Protein AF-A0A964PDJ8-F1 (afdb_monomer_lite)

Structure (mmCIF, N/CA/C/O backbone):
data_AF-A0A964PDJ8-F1
#
_entry.id   AF-A0A964PDJ8-F1
#
loop_
_atom_site.group_PDB
_atom_site.id
_atom_site.type_symbol
_atom_site.label_atom_id
_atom_site.label_alt_id
_atom_site.label_comp_id
_atom_site.label_asym_id
_atom_site.label_entity_id
_atom_site.label_seq_id
_atom_site.pdbx_PDB_ins_code
_atom_site.Cartn_x
_atom_site.Cartn_y
_atom_site.Cartn_z
_atom_site.occupancy
_atom_site.B_iso_or_equiv
_atom_site.auth_seq_id
_atom_site.auth_comp_id
_atom_site.auth_asym_id
_atom_site.auth_atom_id
_atom_site.pdbx_PDB_model_num
ATOM 1 N N . MET A 1 1 ? 60.117 20.069 -0.819 1.00 39.84 1 MET A N 1
ATOM 2 C CA . MET A 1 1 ? 59.161 18.964 -1.056 1.00 39.84 1 MET A CA 1
ATOM 3 C C . MET A 1 1 ? 57.760 19.444 -0.681 1.00 39.84 1 MET A C 1
ATOM 5 O O . MET A 1 1 ? 57.486 19.609 0.499 1.00 39.84 1 MET A O 1
ATOM 9 N N . AR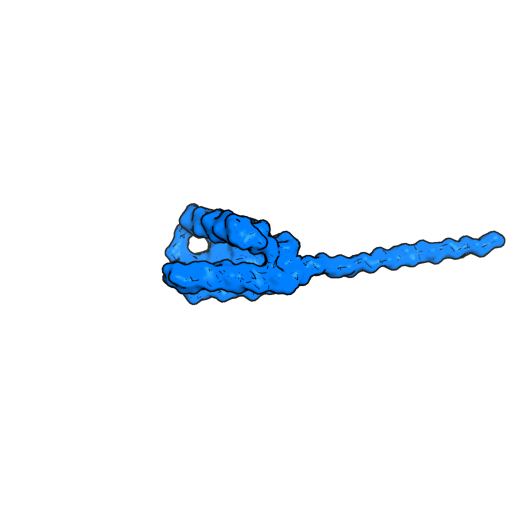G A 1 2 ? 56.916 19.791 -1.665 1.00 41.19 2 ARG A N 1
ATOM 10 C CA . ARG A 1 2 ? 55.548 20.303 -1.448 1.00 41.19 2 ARG A CA 1
ATOM 11 C C . ARG A 1 2 ? 54.582 19.120 -1.323 1.00 41.19 2 ARG A C 1
ATOM 13 O O . ARG A 1 2 ? 54.469 18.335 -2.257 1.00 41.19 2 ARG A O 1
ATOM 20 N N . ARG A 1 3 ? 53.923 18.980 -0.171 1.00 46.97 3 ARG A N 1
ATOM 21 C CA . ARG A 1 3 ? 52.882 17.973 0.073 1.00 46.97 3 ARG A CA 1
ATOM 22 C C . ARG A 1 3 ? 51.558 18.496 -0.485 1.00 46.97 3 ARG A C 1
ATOM 24 O O . ARG A 1 3 ? 51.026 19.470 0.034 1.00 46.97 3 ARG A O 1
ATOM 31 N N . ILE A 1 4 ? 51.071 17.884 -1.559 1.00 53.09 4 ILE A N 1
ATOM 32 C CA . ILE A 1 4 ? 49.753 18.168 -2.137 1.00 53.09 4 ILE A CA 1
ATOM 33 C C . ILE A 1 4 ? 48.762 17.247 -1.422 1.00 53.09 4 ILE A C 1
ATOM 35 O O . ILE A 1 4 ? 48.832 16.030 -1.570 1.00 53.09 4 ILE A O 1
ATOM 39 N N . ILE A 1 5 ? 47.889 17.822 -0.597 1.00 54.75 5 ILE A N 1
ATOM 40 C CA . ILE A 1 5 ? 46.805 17.100 0.075 1.00 54.75 5 ILE A CA 1
ATOM 41 C C . ILE A 1 5 ? 45.641 17.035 -0.919 1.00 54.75 5 ILE A C 1
ATOM 43 O O . ILE A 1 5 ? 44.983 18.044 -1.164 1.00 54.75 5 ILE A O 1
ATOM 47 N N . LEU A 1 6 ? 45.417 15.870 -1.533 1.00 55.06 6 LEU A N 1
ATOM 48 C CA . LEU A 1 6 ? 44.212 15.613 -2.321 1.00 55.06 6 LEU A CA 1
ATOM 49 C C . LEU A 1 6 ? 43.031 15.417 -1.364 1.00 55.06 6 LEU A C 1
ATOM 51 O O . LEU A 1 6 ? 42.938 14.397 -0.686 1.00 55.06 6 LEU A O 1
ATOM 55 N N . ALA A 1 7 ? 42.137 16.401 -1.310 1.00 57.56 7 ALA A N 1
ATOM 56 C CA . ALA A 1 7 ? 40.841 16.261 -0.663 1.00 57.56 7 ALA A CA 1
ATOM 57 C C . ALA A 1 7 ? 39.927 15.414 -1.564 1.00 57.56 7 ALA A C 1
ATOM 59 O O . ALA A 1 7 ? 39.460 15.872 -2.606 1.00 57.56 7 ALA A O 1
ATOM 60 N N . THR A 1 8 ? 39.695 14.161 -1.182 1.00 57.75 8 THR A N 1
ATOM 61 C CA . THR A 1 8 ? 38.694 13.284 -1.795 1.00 57.75 8 THR A CA 1
ATOM 62 C C . THR A 1 8 ? 37.300 13.780 -1.422 1.00 57.75 8 THR A C 1
ATOM 64 O O . THR A 1 8 ? 36.788 13.517 -0.336 1.00 57.75 8 THR A O 1
ATOM 67 N N . LEU A 1 9 ? 36.682 14.532 -2.332 1.00 58.25 9 LEU A N 1
ATOM 68 C CA . LEU A 1 9 ? 35.284 14.935 -2.237 1.00 58.25 9 LEU A CA 1
ATOM 69 C C . LEU A 1 9 ? 34.405 13.686 -2.448 1.00 58.25 9 LEU A C 1
ATOM 71 O O . LEU A 1 9 ? 34.195 13.243 -3.575 1.00 58.25 9 LEU A O 1
ATOM 75 N N . LEU A 1 10 ? 33.926 13.083 -1.358 1.00 60.97 10 LEU A N 1
ATOM 76 C CA . LEU A 1 10 ? 32.911 12.026 -1.388 1.00 60.97 10 LEU A CA 1
ATOM 77 C C . LEU A 1 10 ? 31.578 12.634 -1.846 1.00 60.97 10 LEU A C 1
ATOM 79 O O . LEU A 1 10 ? 30.796 13.140 -1.038 1.00 60.97 10 LEU A O 1
ATOM 83 N N . LEU A 1 11 ? 31.336 12.598 -3.159 1.00 54.59 11 LEU A N 1
ATOM 84 C CA . LEU A 1 11 ? 30.027 12.829 -3.765 1.00 54.59 11 LEU A CA 1
ATOM 85 C C . LEU A 1 11 ? 29.035 11.811 -3.186 1.00 54.59 11 LEU A C 1
ATOM 87 O O . LEU A 1 11 ? 28.985 10.659 -3.612 1.00 54.59 11 LEU A O 1
ATOM 91 N N . HIS A 1 12 ? 28.249 12.242 -2.200 1.00 54.59 12 HIS A N 1
ATOM 92 C CA . HIS A 1 12 ? 27.067 11.520 -1.747 1.00 54.59 12 HIS A CA 1
ATOM 93 C C . HIS A 1 12 ? 25.997 11.677 -2.829 1.00 54.59 12 HIS A C 1
ATOM 95 O O . HIS A 1 12 ? 25.175 12.590 -2.777 1.00 54.59 12 HIS A O 1
ATOM 101 N N . LEU A 1 13 ? 26.053 10.824 -3.854 1.00 59.50 13 LEU A N 1
ATOM 102 C CA . LEU A 1 13 ? 24.952 10.682 -4.801 1.00 59.50 13 LEU A CA 1
ATOM 103 C C . LEU A 1 13 ? 23.717 10.240 -4.001 1.00 59.50 13 LEU A C 1
ATOM 105 O O . LEU A 1 13 ? 23.790 9.210 -3.322 1.00 59.50 13 LEU A O 1
ATOM 109 N N . PRO A 1 14 ? 22.606 10.999 -4.027 1.00 56.25 14 PRO A N 1
ATOM 110 C CA . PRO A 1 14 ? 21.373 10.527 -3.424 1.00 56.25 14 PRO A CA 1
ATOM 111 C C . PRO A 1 14 ? 20.987 9.200 -4.092 1.00 56.25 14 PRO A C 1
ATOM 113 O O . PRO A 1 14 ? 21.245 9.025 -5.289 1.00 56.25 14 PRO A O 1
ATOM 116 N N . PRO A 1 15 ? 20.408 8.247 -3.342 1.00 55.78 15 PRO A N 1
ATOM 117 C CA . PRO A 1 15 ? 19.944 7.001 -3.928 1.00 55.78 15 PRO A CA 1
ATOM 118 C C . PRO A 1 15 ? 19.013 7.338 -5.092 1.00 55.78 15 PRO A C 1
ATOM 120 O O . PRO A 1 15 ? 18.095 8.146 -4.944 1.00 55.78 15 PRO A O 1
ATOM 123 N N . VAL A 1 16 ? 19.283 6.745 -6.255 1.00 54.41 16 VAL A N 1
ATOM 124 C CA . VAL A 1 16 ? 18.420 6.862 -7.428 1.00 54.41 16 VAL A CA 1
ATOM 125 C C . VAL A 1 16 ? 17.100 6.186 -7.071 1.00 54.41 16 VAL A C 1
ATOM 127 O O . VAL A 1 16 ? 16.954 4.970 -7.167 1.00 54.41 16 VAL A O 1
ATOM 130 N N . VAL A 1 17 ? 16.154 6.979 -6.583 1.00 56.41 17 VAL A N 1
ATOM 131 C CA . VAL A 1 17 ? 14.749 6.600 -6.507 1.00 56.41 17 VAL A CA 1
ATOM 132 C C . VAL A 1 17 ? 14.255 6.572 -7.948 1.00 56.41 17 VAL A C 1
ATOM 134 O O . VAL A 1 17 ? 14.237 7.604 -8.619 1.00 56.41 17 VAL A O 1
ATOM 137 N N . SER A 1 18 ? 13.952 5.376 -8.456 1.00 62.22 18 SER A N 1
ATOM 138 C CA . SER A 1 18 ? 13.495 5.223 -9.837 1.00 62.22 18 SER A CA 1
ATOM 139 C C . SER A 1 18 ? 12.098 5.827 -9.993 1.00 62.22 18 SER A C 1
ATOM 141 O O . SER A 1 18 ? 11.221 5.576 -9.165 1.00 62.22 18 SER A O 1
ATOM 143 N N . ALA A 1 19 ? 11.868 6.570 -11.080 1.00 63.59 19 ALA A N 1
ATOM 144 C CA . ALA A 1 19 ? 10.530 7.007 -11.489 1.00 63.59 19 ALA A CA 1
ATOM 145 C C . ALA A 1 19 ? 9.558 5.819 -11.650 1.00 63.59 19 ALA A C 1
ATOM 147 O O . ALA A 1 19 ? 8.353 5.967 -11.437 1.00 63.59 19 ALA A O 1
ATOM 148 N N . ASP A 1 20 ? 10.094 4.629 -11.936 1.00 81.06 20 ASP A N 1
ATOM 149 C CA . ASP A 1 20 ? 9.333 3.383 -12.02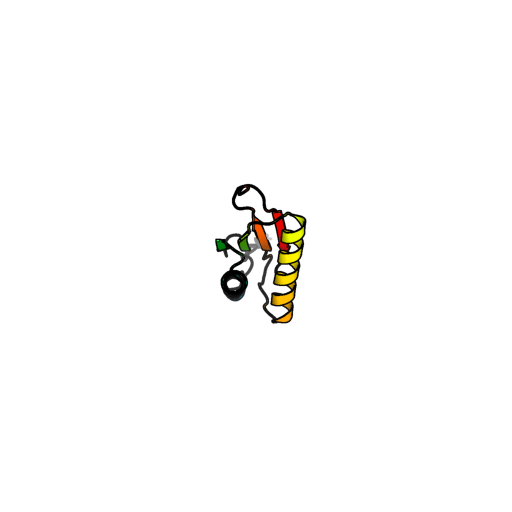9 1.00 81.06 20 ASP A CA 1
ATOM 150 C C . ASP A 1 20 ? 8.712 2.981 -10.683 1.00 81.06 20 ASP A C 1
ATOM 152 O O . ASP A 1 20 ? 7.635 2.389 -10.652 1.00 81.06 20 ASP A O 1
ATOM 156 N N . GLY A 1 21 ? 9.350 3.342 -9.564 1.00 90.00 21 GLY A N 1
ATOM 157 C CA . GLY A 1 21 ? 8.873 3.022 -8.220 1.00 90.00 21 GLY A CA 1
ATOM 158 C C . GLY A 1 21 ? 7.554 3.695 -7.886 1.00 90.00 21 GLY A C 1
ATOM 159 O O . GLY A 1 21 ? 6.611 3.030 -7.466 1.00 90.00 21 GLY A O 1
ATOM 160 N N . LEU A 1 22 ? 7.456 5.000 -8.153 1.00 92.81 22 LEU A N 1
ATOM 161 C CA . LEU A 1 22 ? 6.218 5.746 -7.938 1.00 92.81 22 LEU A CA 1
ATOM 162 C C . LEU A 1 22 ? 5.105 5.281 -8.887 1.00 92.81 22 LEU A C 1
ATOM 164 O O . LEU A 1 22 ? 3.958 5.143 -8.468 1.00 92.81 22 LEU A O 1
ATOM 168 N N . ALA A 1 23 ? 5.429 4.995 -10.151 1.00 93.44 23 ALA A N 1
ATOM 169 C CA . ALA A 1 23 ? 4.451 4.460 -11.097 1.00 93.44 23 ALA A CA 1
ATOM 170 C C . ALA A 1 23 ? 3.899 3.098 -10.633 1.00 93.44 23 ALA A C 1
ATOM 172 O O . ALA A 1 23 ? 2.687 2.883 -10.637 1.00 93.44 23 ALA A O 1
ATOM 173 N N . ASN A 1 24 ? 4.769 2.201 -10.163 1.00 94.69 24 ASN A N 1
ATOM 174 C CA . ASN A 1 24 ? 4.366 0.906 -9.614 1.00 94.69 24 ASN A CA 1
ATOM 175 C C . ASN A 1 24 ? 3.610 1.044 -8.283 1.00 94.69 24 ASN A C 1
ATOM 177 O O . ASN A 1 24 ? 2.689 0.275 -8.025 1.00 94.69 24 ASN A O 1
ATOM 181 N N . ALA A 1 25 ? 3.925 2.052 -7.470 1.00 95.62 25 ALA A N 1
ATOM 182 C CA . ALA A 1 25 ? 3.174 2.384 -6.262 1.00 95.62 25 ALA A CA 1
ATOM 183 C C . ALA A 1 25 ? 1.725 2.791 -6.566 1.00 95.62 25 ALA A C 1
ATOM 185 O O . ALA A 1 25 ? 0.810 2.343 -5.879 1.00 95.62 25 ALA A O 1
ATOM 186 N N . TYR A 1 26 ? 1.482 3.539 -7.644 1.00 95.69 26 TYR A N 1
ATOM 187 C CA . TYR A 1 26 ? 0.113 3.819 -8.087 1.00 95.69 26 TYR A CA 1
ATOM 188 C C . TYR A 1 26 ? -0.624 2.577 -8.603 1.00 95.69 26 TYR A C 1
ATOM 190 O O . TYR A 1 26 ? -1.835 2.482 -8.422 1.00 95.69 26 TYR A O 1
ATOM 198 N N . LEU A 1 27 ? 0.078 1.588 -9.171 1.00 95.44 27 LEU A N 1
ATOM 199 C CA . LEU A 1 27 ? -0.545 0.302 -9.517 1.00 95.44 27 LEU A CA 1
ATOM 200 C C . LEU A 1 27 ? -1.023 -0.461 -8.277 1.00 95.44 27 LEU A C 1
ATOM 202 O O . LEU A 1 27 ? -2.026 -1.165 -8.348 1.00 95.44 27 LEU A O 1
ATOM 206 N N . VAL A 1 28 ? -0.339 -0.314 -7.138 1.00 96.25 28 VAL A N 1
ATOM 207 C CA . VAL A 1 28 ? -0.827 -0.869 -5.868 1.00 96.25 28 VAL A CA 1
ATOM 208 C C . VAL A 1 28 ? -2.157 -0.219 -5.489 1.00 96.25 28 VAL A C 1
ATOM 210 O O . VAL A 1 28 ? -3.103 -0.941 -5.188 1.00 96.25 28 VAL A O 1
ATOM 213 N N . CYS A 1 29 ? -2.270 1.110 -5.574 1.00 96.69 29 CYS A N 1
ATOM 214 C CA . CYS A 1 29 ? -3.545 1.789 -5.322 1.00 96.69 29 CYS A CA 1
ATOM 215 C C . CYS A 1 29 ? -4.656 1.340 -6.275 1.00 96.69 29 CYS A C 1
ATOM 217 O O . CYS A 1 29 ? -5.755 1.044 -5.819 1.00 96.69 29 CYS A O 1
ATOM 219 N N . ASP A 1 30 ? -4.360 1.178 -7.564 1.00 95.19 30 ASP A N 1
ATOM 220 C CA . ASP A 1 30 ? -5.321 0.679 -8.556 1.00 95.19 30 ASP A CA 1
ATOM 221 C C . ASP A 1 30 ? -5.843 -0.738 -8.221 1.00 95.19 30 ASP A C 1
ATOM 223 O O . ASP A 1 30 ? -7.017 -1.036 -8.437 1.00 95.19 30 ASP A O 1
ATOM 227 N N . ILE A 1 31 ? -5.018 -1.611 -7.626 1.00 93.75 31 ILE A N 1
ATOM 228 C CA . ILE A 1 31 ? -5.466 -2.926 -7.124 1.00 93.75 31 ILE A CA 1
ATOM 229 C C . ILE A 1 31 ? -6.504 -2.762 -6.002 1.00 93.75 31 ILE A C 1
ATOM 231 O O . ILE A 1 31 ? -7.534 -3.445 -6.003 1.00 93.75 31 ILE A O 1
ATOM 235 N N . PHE A 1 32 ? -6.251 -1.867 -5.049 1.00 95.06 32 PHE A N 1
ATOM 236 C CA . PHE A 1 32 ? -7.160 -1.607 -3.930 1.00 95.06 32 PHE A CA 1
ATOM 237 C C . PHE A 1 32 ? -8.460 -0.916 -4.374 1.00 95.06 32 PHE A C 1
ATOM 239 O O . PHE A 1 32 ? -9.547 -1.310 -3.948 1.00 95.06 32 PHE A O 1
ATOM 246 N N . GLU A 1 33 ? -8.378 0.032 -5.306 1.00 92.12 33 GLU A N 1
ATOM 247 C CA . GLU A 1 33 ? -9.547 0.693 -5.894 1.00 92.12 33 GLU A CA 1
ATOM 248 C C . GLU A 1 33 ? -10.437 -0.301 -6.649 1.00 92.12 33 GLU A C 1
ATOM 250 O O . GLU A 1 33 ? -11.649 -0.343 -6.435 1.00 92.12 33 GLU A O 1
ATOM 255 N N . LYS A 1 34 ? -9.846 -1.168 -7.483 1.00 92.25 34 LYS A N 1
ATOM 256 C CA . LYS A 1 34 ? -10.590 -2.176 -8.261 1.00 92.25 34 LYS A CA 1
ATOM 257 C C . LYS A 1 34 ? -11.269 -3.237 -7.408 1.00 92.25 34 LYS A C 1
ATOM 259 O O . LYS A 1 34 ? -12.249 -3.834 -7.849 1.00 92.25 34 LYS A O 1
ATOM 264 N N . THR A 1 35 ? -10.736 -3.510 -6.223 1.00 89.50 35 THR A N 1
ATOM 265 C CA . THR A 1 35 ? -11.323 -4.472 -5.284 1.00 89.50 35 THR A CA 1
ATOM 266 C C . THR A 1 35 ? -12.393 -3.836 -4.398 1.00 89.50 35 THR A C 1
ATOM 268 O O . THR A 1 35 ? -13.228 -4.558 -3.860 1.00 89.50 35 THR A O 1
ATOM 271 N N . GLY A 1 36 ? -12.407 -2.504 -4.263 1.00 89.44 36 GLY A N 1
ATOM 272 C CA . GLY A 1 36 ? -13.389 -1.770 -3.459 1.00 89.44 36 GLY A CA 1
ATOM 273 C C . GLY A 1 36 ? -13.249 -1.983 -1.949 1.00 89.44 36 GLY A C 1
ATOM 274 O O . GLY A 1 36 ? -14.156 -1.637 -1.198 1.00 89.44 36 GLY A O 1
ATOM 275 N N . ILE A 1 37 ? -12.137 -2.575 -1.502 1.00 86.75 37 ILE A N 1
ATOM 276 C CA . ILE A 1 37 ? -11.899 -2.908 -0.089 1.00 86.75 37 ILE A CA 1
ATOM 277 C C . ILE A 1 37 ? -11.267 -1.749 0.694 1.00 86.75 37 ILE A C 1
ATOM 279 O O . ILE A 1 37 ? -11.376 -1.713 1.918 1.00 86.75 37 ILE A O 1
ATOM 283 N N . SER A 1 38 ? -10.602 -0.811 0.011 1.00 86.69 38 SER A N 1
ATOM 284 C CA . SER A 1 38 ? -9.970 0.357 0.633 1.00 86.69 38 SER A CA 1
ATOM 285 C C . SER A 1 38 ? -10.856 1.590 0.574 1.00 86.69 38 SER A C 1
ATOM 287 O O . SER A 1 38 ? -11.499 1.841 -0.445 1.00 86.69 38 SER A O 1
ATOM 289 N N . THR A 1 39 ? -10.794 2.422 1.611 1.00 86.50 39 THR A N 1
ATOM 290 C CA . THR A 1 39 ? -11.427 3.751 1.598 1.00 86.50 39 THR A CA 1
ATOM 291 C C . THR A 1 39 ? -10.489 4.851 1.105 1.00 86.50 39 THR A C 1
ATOM 293 O O . THR A 1 39 ? -10.958 5.876 0.624 1.00 86.50 39 THR A O 1
ATOM 296 N N . GLU A 1 40 ? -9.175 4.648 1.218 1.00 93.94 40 GLU A N 1
ATOM 297 C CA . GLU A 1 40 ? -8.145 5.587 0.768 1.00 93.94 40 GLU A CA 1
ATOM 298 C C . GLU A 1 40 ? -6.853 4.826 0.436 1.00 93.94 40 GLU A C 1
ATOM 300 O O . GLU A 1 40 ? -6.511 3.856 1.120 1.00 93.94 40 GLU A O 1
ATOM 305 N N . CYS A 1 41 ? -6.144 5.275 -0.604 1.00 96.50 41 CYS A N 1
ATOM 306 C CA . CYS A 1 41 ? -4.792 4.835 -0.931 1.00 96.50 41 CYS A CA 1
ATOM 307 C C . CYS A 1 41 ? -3.922 6.025 -1.348 1.00 96.50 41 CYS A C 1
ATOM 309 O O . CYS A 1 41 ? -4.313 6.814 -2.209 1.00 96.50 41 CYS A O 1
ATOM 311 N N . GLN A 1 42 ? -2.725 6.136 -0.772 1.00 95.88 42 GLN A N 1
ATOM 312 C CA . GLN A 1 42 ? -1.770 7.196 -1.073 1.00 95.88 42 GLN A CA 1
ATOM 313 C C . GLN A 1 42 ? -0.373 6.627 -1.328 1.00 95.88 42 GLN A C 1
ATOM 315 O O . GLN A 1 42 ? 0.220 5.982 -0.469 1.00 95.88 42 GLN A O 1
ATOM 320 N N . ALA A 1 43 ? 0.195 6.930 -2.496 1.00 95.69 43 ALA A N 1
ATOM 321 C CA . ALA A 1 43 ? 1.595 6.653 -2.804 1.00 95.69 43 ALA A CA 1
ATOM 322 C C . ALA A 1 43 ? 2.471 7.883 -2.512 1.00 95.69 43 ALA A C 1
ATOM 324 O O . ALA A 1 43 ? 2.166 8.995 -2.946 1.00 95.69 43 ALA A O 1
ATOM 325 N N . SER A 1 44 ? 3.591 7.682 -1.816 1.00 93.81 44 SER A N 1
ATOM 326 C CA . SER A 1 44 ? 4.547 8.732 -1.463 1.00 93.81 44 SER A CA 1
ATOM 327 C C . SER A 1 44 ? 5.954 8.366 -1.913 1.00 93.81 44 SER A C 1
ATOM 329 O O . SER A 1 44 ? 6.630 7.534 -1.312 1.00 93.81 44 SER A O 1
ATOM 331 N N . ASN A 1 45 ? 6.445 9.060 -2.941 1.00 91.56 45 ASN A N 1
ATOM 332 C CA . ASN A 1 45 ? 7.824 8.889 -3.403 1.00 91.56 45 ASN A CA 1
ATOM 333 C C . ASN A 1 45 ? 8.858 9.357 -2.363 1.00 91.56 45 ASN A C 1
ATOM 335 O O . ASN A 1 45 ? 9.948 8.803 -2.272 1.00 91.56 45 ASN A O 1
ATOM 339 N N . VAL A 1 46 ? 8.507 10.369 -1.559 1.00 91.62 46 VAL A N 1
ATOM 340 C CA . VAL A 1 46 ? 9.398 10.965 -0.545 1.00 91.62 46 VAL A CA 1
ATOM 341 C C . VAL A 1 46 ? 9.732 9.961 0.554 1.00 91.62 46 VAL A C 1
ATOM 343 O O . VAL A 1 46 ? 10.872 9.893 1.005 1.00 91.62 46 VAL A O 1
ATOM 346 N N . THR A 1 47 ? 8.741 9.178 0.976 1.00 93.25 47 THR A N 1
ATOM 347 C CA . THR A 1 47 ? 8.905 8.172 2.036 1.00 93.25 47 THR A CA 1
ATOM 348 C C . THR A 1 47 ? 9.061 6.753 1.492 1.00 93.25 47 THR A C 1
ATOM 350 O O . THR A 1 47 ? 9.390 5.852 2.257 1.00 93.25 47 THR A O 1
ATOM 353 N N . SER A 1 48 ? 8.903 6.562 0.174 1.00 95.38 48 SER A N 1
ATOM 354 C CA . SER A 1 48 ? 8.848 5.247 -0.477 1.00 95.38 48 SER A CA 1
ATOM 355 C C . SER A 1 48 ? 7.768 4.356 0.148 1.00 95.38 48 SER A C 1
ATOM 357 O O . SER A 1 48 ? 8.017 3.205 0.498 1.00 95.38 48 SER A O 1
ATOM 359 N N . THR A 1 49 ? 6.559 4.893 0.326 1.00 96.44 49 THR A N 1
ATOM 360 C CA . THR A 1 49 ? 5.437 4.149 0.915 1.00 96.44 49 THR A CA 1
ATOM 361 C C . THR A 1 49 ? 4.198 4.173 0.037 1.00 96.44 49 THR A C 1
ATOM 363 O O . THR A 1 49 ? 3.961 5.111 -0.725 1.00 96.44 49 THR A O 1
ATOM 366 N N . VAL A 1 50 ? 3.393 3.127 0.178 1.00 97.56 50 VAL A N 1
ATOM 367 C CA . VAL A 1 50 ? 1.983 3.102 -0.193 1.00 97.56 50 VAL A CA 1
ATOM 368 C C . VAL A 1 50 ? 1.194 2.920 1.093 1.00 97.56 50 VAL A C 1
ATOM 370 O O . VAL A 1 50 ? 1.351 1.901 1.761 1.00 97.56 50 VAL A O 1
ATOM 373 N N . ASP A 1 51 ? 0.374 3.901 1.438 1.00 97.38 51 ASP A N 1
ATOM 374 C CA . ASP A 1 51 ? -0.462 3.885 2.631 1.00 97.38 51 ASP A CA 1
ATOM 375 C C . ASP A 1 51 ? -1.905 3.609 2.228 1.00 97.38 51 ASP A C 1
ATOM 377 O O . ASP A 1 51 ? -2.434 4.271 1.337 1.00 97.38 51 ASP A O 1
ATOM 381 N N . VAL A 1 52 ? -2.535 2.623 2.866 1.00 97.00 52 VAL A N 1
ATOM 382 C CA . VAL A 1 52 ? -3.905 2.196 2.559 1.00 97.00 52 VAL A CA 1
ATOM 383 C C . VAL A 1 52 ? -4.734 2.163 3.829 1.00 97.00 52 VAL A C 1
ATOM 385 O O . VAL A 1 52 ? -4.300 1.605 4.838 1.00 97.00 52 VAL A O 1
ATOM 388 N N . ILE A 1 53 ? -5.946 2.709 3.767 1.00 95.88 53 ILE A N 1
ATOM 389 C CA . ILE A 1 53 ? -6.928 2.606 4.847 1.00 95.88 53 ILE A CA 1
ATOM 390 C C . ILE A 1 53 ? -7.884 1.444 4.551 1.00 95.88 53 ILE A C 1
ATOM 392 O O . ILE A 1 53 ? -8.577 1.447 3.529 1.00 95.88 53 ILE A O 1
ATOM 396 N N . LEU A 1 54 ? -7.922 0.456 5.451 1.00 93.75 54 LEU A N 1
ATOM 397 C CA . LEU A 1 54 ? -8.719 -0.768 5.320 1.00 93.75 54 LEU A CA 1
ATOM 398 C C . LEU A 1 54 ? -9.451 -1.080 6.637 1.00 93.75 54 LEU A C 1
ATOM 400 O O . LEU A 1 54 ? -8.835 -1.135 7.702 1.00 93.75 54 LEU A O 1
ATOM 404 N N . ALA A 1 55 ? -10.764 -1.322 6.584 1.00 92.81 55 ALA A N 1
ATOM 405 C CA . ALA A 1 55 ? -11.544 -1.742 7.751 1.00 92.81 55 ALA A CA 1
ATOM 406 C C . ALA A 1 55 ? -11.339 -3.244 8.018 1.00 92.81 55 ALA A C 1
ATOM 408 O O . ALA A 1 55 ? -12.112 -4.078 7.555 1.00 92.81 55 ALA A O 1
ATOM 409 N N . THR A 1 56 ? -10.261 -3.587 8.724 1.00 91.81 56 THR A N 1
ATOM 410 C CA . THR A 1 56 ? -9.795 -4.973 8.889 1.00 91.81 56 THR A CA 1
ATOM 411 C C . THR A 1 56 ? -9.111 -5.209 10.245 1.00 91.81 56 THR A C 1
ATOM 413 O O . THR A 1 56 ? -9.006 -4.303 11.074 1.00 91.81 56 THR A O 1
ATOM 416 N N . THR A 1 57 ? -8.638 -6.435 10.484 1.00 93.81 57 THR A N 1
ATOM 417 C CA . THR A 1 57 ? -7.818 -6.812 11.647 1.00 93.81 57 THR A CA 1
ATOM 418 C C . THR A 1 57 ? -6.323 -6.808 11.311 1.00 93.81 57 THR A C 1
ATOM 420 O O . THR A 1 57 ? -5.944 -6.795 10.146 1.00 93.81 57 THR A O 1
ATOM 423 N N . GLY A 1 58 ? -5.447 -6.856 12.321 1.00 94.38 58 GLY A N 1
ATOM 424 C CA . GLY A 1 58 ? -3.995 -6.932 12.094 1.00 94.38 58 GLY A CA 1
ATOM 425 C C . GLY A 1 58 ? -3.555 -8.180 11.317 1.00 94.38 58 GLY A C 1
ATOM 426 O O . GLY A 1 58 ? -2.714 -8.087 10.427 1.00 94.38 58 GLY A O 1
ATOM 427 N N . GLU A 1 59 ? -4.158 -9.336 11.604 1.00 96.56 59 GLU A N 1
ATOM 428 C CA . GLU A 1 59 ? -3.855 -10.597 10.913 1.00 96.56 59 GLU A CA 1
ATOM 429 C C . GLU A 1 59 ? -4.281 -10.552 9.439 1.00 96.56 59 GLU A C 1
ATOM 431 O O . GLU A 1 59 ? -3.507 -10.896 8.545 1.00 96.56 59 GLU A O 1
ATOM 436 N N . GLU A 1 60 ? -5.489 -10.059 9.172 1.00 95.69 60 GLU A N 1
ATOM 437 C CA . GLU A 1 60 ? -5.997 -9.921 7.808 1.00 95.69 60 GLU A CA 1
ATOM 438 C C . GLU A 1 60 ? -5.236 -8.836 7.027 1.00 95.69 60 GLU A C 1
ATOM 440 O O . GLU A 1 60 ? -4.860 -9.068 5.878 1.00 95.69 60 GLU A O 1
ATOM 445 N N . ALA A 1 61 ? -4.889 -7.707 7.659 1.00 96.50 61 ALA A N 1
ATOM 446 C CA . ALA A 1 61 ? -4.014 -6.694 7.069 1.00 96.50 61 ALA A CA 1
ATOM 447 C C . ALA A 1 61 ? -2.657 -7.289 6.666 1.00 96.50 61 ALA A C 1
ATOM 449 O O . ALA A 1 61 ? -2.176 -7.040 5.560 1.00 96.50 61 ALA A O 1
ATOM 450 N N . GLN A 1 62 ? -2.050 -8.112 7.526 1.00 97.81 62 GLN A N 1
ATOM 451 C CA . GLN A 1 62 ? -0.786 -8.779 7.218 1.00 97.81 62 GLN A CA 1
ATOM 452 C C . GLN A 1 62 ? -0.918 -9.673 5.980 1.00 97.81 62 GLN A C 1
ATOM 454 O O . GLN A 1 62 ? -0.063 -9.624 5.093 1.00 97.81 62 GLN A O 1
ATOM 459 N N . GLN A 1 63 ? -2.005 -10.441 5.887 1.00 97.38 63 GLN A N 1
ATOM 460 C CA . GLN A 1 63 ? -2.257 -11.313 4.746 1.00 97.38 63 GLN A CA 1
ATOM 461 C C . GLN A 1 63 ? -2.485 -10.523 3.453 1.00 97.38 63 GLN A C 1
ATOM 463 O O . GLN A 1 63 ? -1.884 -10.841 2.426 1.00 97.38 63 GLN A O 1
ATOM 468 N N . VAL A 1 64 ? -3.298 -9.465 3.499 1.00 96.12 64 VAL A N 1
ATOM 4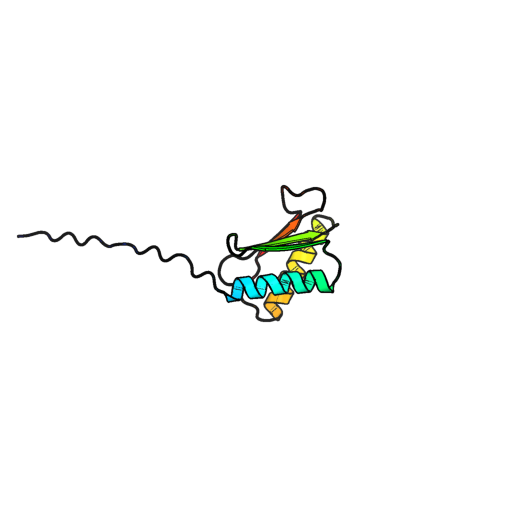69 C CA . VAL A 1 64 ? -3.527 -8.569 2.355 1.00 96.12 64 VAL A CA 1
ATOM 470 C C . VAL A 1 64 ? -2.211 -7.954 1.885 1.00 96.12 64 VAL A C 1
ATOM 472 O O . VAL A 1 64 ? -1.930 -7.959 0.687 1.00 96.12 64 VAL A O 1
ATOM 475 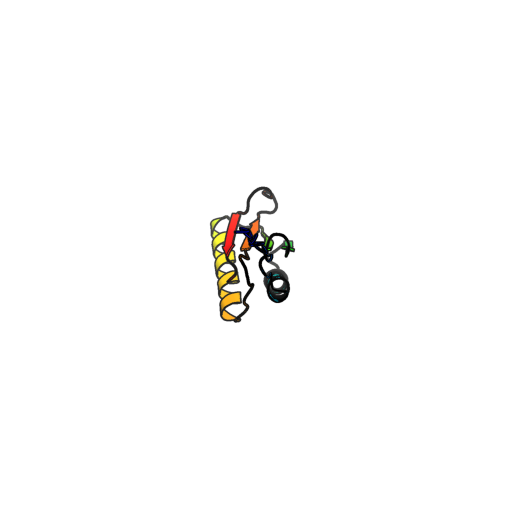N N . CYS A 1 65 ? -1.370 -7.492 2.815 1.00 97.00 65 CYS A N 1
ATOM 476 C CA . CYS A 1 65 ? -0.072 -6.911 2.488 1.00 97.00 65 CYS A CA 1
ATOM 477 C C . CYS A 1 65 ? 0.793 -7.893 1.686 1.00 97.00 65 CYS A C 1
ATOM 479 O O . CYS A 1 65 ? 1.291 -7.558 0.610 1.00 97.00 65 CYS A O 1
ATOM 481 N N . LEU A 1 66 ? 0.928 -9.126 2.183 1.00 96.56 66 LEU A N 1
ATOM 482 C CA . LEU A 1 66 ? 1.728 -10.167 1.538 1.00 96.56 66 LEU A CA 1
ATOM 483 C C . LEU A 1 66 ? 1.173 -10.547 0.162 1.00 96.56 66 LEU A C 1
ATOM 485 O O . LEU A 1 66 ? 1.934 -10.611 -0.799 1.00 96.56 66 LEU A O 1
ATOM 489 N N . VAL A 1 67 ? -0.145 -10.727 0.043 1.00 95.44 67 VAL A N 1
ATOM 490 C CA . VAL A 1 67 ? -0.799 -11.069 -1.230 1.00 95.44 67 VAL A CA 1
ATOM 491 C C . VAL A 1 67 ? -0.561 -9.991 -2.288 1.00 95.44 67 VAL A C 1
ATOM 493 O O . VAL A 1 67 ? -0.258 -10.312 -3.438 1.00 95.44 67 VAL A O 1
ATOM 496 N N . VAL A 1 68 ? -0.666 -8.714 -1.917 1.00 95.31 68 VAL A N 1
ATOM 497 C CA . VAL A 1 68 ? -0.435 -7.598 -2.842 1.00 95.31 68 VAL A CA 1
ATOM 498 C C . VAL A 1 68 ? 1.041 -7.496 -3.229 1.00 95.31 68 VAL A C 1
ATOM 500 O O . VAL A 1 68 ? 1.347 -7.353 -4.414 1.00 95.31 68 VAL A O 1
ATOM 503 N N . ALA A 1 6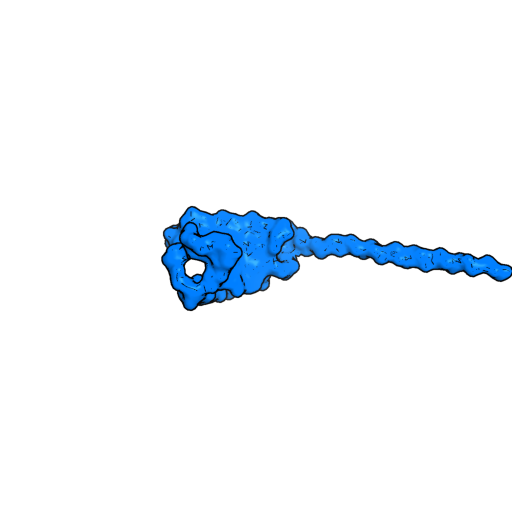9 ? 1.959 -7.629 -2.268 1.00 95.00 69 ALA A N 1
ATOM 504 C CA . ALA A 1 69 ? 3.395 -7.624 -2.541 1.00 95.00 69 ALA A CA 1
ATOM 505 C C . ALA A 1 69 ? 3.797 -8.765 -3.494 1.00 95.00 69 ALA A C 1
ATOM 507 O O . ALA A 1 69 ? 4.471 -8.526 -4.498 1.00 95.00 69 ALA A O 1
ATOM 508 N N . ASP A 1 70 ? 3.315 -9.984 -3.240 1.00 94.69 70 ASP A N 1
ATOM 509 C CA . ASP A 1 70 ? 3.572 -11.144 -4.095 1.00 94.69 70 ASP A CA 1
ATOM 510 C C . ASP A 1 70 ? 2.954 -10.971 -5.484 1.00 94.69 70 ASP A C 1
ATOM 512 O O . ASP A 1 70 ? 3.568 -11.339 -6.488 1.00 94.69 70 ASP A O 1
ATOM 516 N N . ARG A 1 71 ? 1.760 -10.374 -5.577 1.00 93.00 71 ARG A N 1
ATOM 517 C CA . ARG A 1 71 ? 1.125 -10.088 -6.866 1.00 93.00 71 ARG A CA 1
ATOM 518 C C . ARG A 1 71 ? 1.960 -9.121 -7.703 1.00 93.00 71 ARG A C 1
ATOM 520 O O . ARG A 1 71 ? 2.128 -9.355 -8.900 1.00 93.00 71 ARG A O 1
ATOM 527 N N . MET A 1 72 ? 2.496 -8.066 -7.097 1.00 93.19 72 MET A N 1
ATOM 528 C CA . MET A 1 72 ? 3.347 -7.106 -7.804 1.00 93.19 72 MET A CA 1
ATOM 529 C C . MET A 1 72 ? 4.661 -7.738 -8.273 1.00 93.19 72 MET A C 1
ATOM 531 O O . MET A 1 72 ? 5.058 -7.537 -9.425 1.00 93.19 72 MET A O 1
ATOM 535 N N . ALA A 1 73 ? 5.271 -8.579 -7.434 1.00 92.00 73 ALA A N 1
ATOM 536 C CA . ALA A 1 73 ? 6.459 -9.345 -7.798 1.00 92.00 73 ALA A CA 1
ATOM 537 C C . ALA A 1 73 ? 6.185 -10.306 -8.971 1.00 92.00 73 ALA A C 1
ATOM 539 O O . ALA A 1 73 ? 6.952 -10.351 -9.932 1.00 92.00 73 ALA A O 1
ATOM 540 N N . GLN A 1 74 ? 5.051 -11.019 -8.955 1.00 91.75 74 GLN A N 1
ATOM 541 C CA . GLN A 1 74 ? 4.624 -11.896 -10.058 1.00 91.75 74 GLN A CA 1
ATOM 542 C C . GLN A 1 74 ? 4.380 -11.133 -11.368 1.00 91.75 74 GLN A C 1
ATOM 544 O O . GLN A 1 74 ? 4.573 -11.681 -12.450 1.00 91.75 74 GLN A O 1
ATOM 549 N N . MET A 1 75 ? 3.981 -9.861 -11.287 1.00 90.19 75 MET A N 1
ATOM 550 C CA . MET A 1 75 ? 3.829 -8.976 -12.446 1.00 90.19 75 MET A CA 1
ATOM 551 C C . MET A 1 75 ? 5.163 -8.390 -12.945 1.00 90.19 75 MET A C 1
ATOM 553 O O . MET A 1 75 ? 5.158 -7.608 -13.897 1.00 90.19 75 MET A O 1
ATOM 557 N N . GLY A 1 76 ? 6.293 -8.733 -12.315 1.00 86.94 76 GLY A N 1
ATOM 558 C CA . GLY A 1 76 ? 7.621 -8.235 -12.676 1.00 86.94 76 GLY A CA 1
ATOM 559 C C . GLY A 1 76 ? 7.803 -6.739 -12.408 1.00 86.94 76 GLY A C 1
ATOM 560 O O . GLY A 1 76 ? 8.589 -6.082 -13.090 1.00 86.94 76 GLY A O 1
ATOM 561 N N . ARG A 1 77 ? 7.040 -6.169 -11.466 1.00 86.12 77 ARG A N 1
ATOM 562 C CA . ARG A 1 77 ? 7.078 -4.737 -11.148 1.00 86.12 77 ARG A CA 1
ATOM 563 C C . ARG A 1 77 ? 8.143 -4.459 -10.095 1.00 86.12 77 ARG A C 1
ATOM 565 O O . ARG A 1 77 ? 7.899 -4.647 -8.913 1.00 86.12 77 ARG A O 1
ATOM 572 N N . ALA A 1 78 ? 9.302 -3.977 -10.531 1.00 85.06 78 ALA A N 1
ATOM 573 C CA . ALA A 1 78 ? 10.367 -3.552 -9.628 1.00 85.06 78 ALA A CA 1
ATOM 574 C C . ALA A 1 78 ? 10.104 -2.137 -9.097 1.00 85.06 78 ALA A C 1
ATOM 576 O O . ALA A 1 78 ? 9.910 -1.200 -9.872 1.00 85.06 78 ALA A O 1
ATOM 577 N N . PHE A 1 79 ? 10.138 -1.956 -7.780 1.00 87.88 79 PHE A N 1
ATOM 578 C CA . PHE A 1 79 ? 9.896 -0.641 -7.173 1.00 87.88 79 PHE A CA 1
ATOM 579 C C . PHE A 1 79 ? 11.167 0.213 -7.051 1.00 87.88 79 PHE A C 1
ATOM 581 O O . PHE A 1 79 ? 11.096 1.438 -7.091 1.00 87.88 79 PHE A O 1
ATOM 588 N N . GLY A 1 80 ? 12.341 -0.421 -6.945 1.00 81.00 80 GLY A N 1
ATOM 589 C CA . GLY A 1 80 ? 13.625 0.256 -6.729 1.00 81.00 80 GLY A CA 1
ATOM 590 C C . GLY A 1 80 ? 13.727 0.926 -5.349 1.00 81.00 80 GLY A C 1
ATOM 591 O O . GLY A 1 80 ? 12.826 1.618 -4.901 1.00 81.00 80 GLY A O 1
ATOM 592 N N . GLY A 1 81 ? 14.839 0.757 -4.633 1.00 81.50 81 GLY A N 1
ATOM 593 C CA . GLY A 1 81 ? 14.948 1.272 -3.259 1.00 81.50 81 GLY A CA 1
ATOM 594 C C . GLY A 1 81 ? 14.151 0.438 -2.244 1.00 81.50 81 GLY A C 1
ATOM 595 O O . GLY A 1 81 ? 14.036 -0.775 -2.399 1.00 81.50 81 GLY A O 1
ATOM 596 N N . ARG A 1 82 ? 13.666 1.059 -1.160 1.00 89.75 82 ARG A N 1
ATOM 597 C CA . ARG A 1 82 ? 13.018 0.366 -0.025 1.00 89.75 82 ARG A CA 1
ATOM 598 C C . ARG A 1 82 ? 11.541 0.735 0.088 1.00 89.75 82 ARG A C 1
ATOM 600 O O . ARG A 1 82 ? 11.150 1.376 1.060 1.00 89.75 82 ARG A O 1
ATOM 607 N N . TRP A 1 83 ? 10.747 0.346 -0.908 1.00 95.12 83 TRP A N 1
ATOM 608 C CA . TRP A 1 83 ? 9.309 0.600 -0.877 1.00 95.12 83 TRP A CA 1
ATOM 609 C C . TRP A 1 83 ? 8.579 -0.282 0.132 1.00 95.12 83 TRP A C 1
ATOM 611 O O . TRP A 1 83 ? 8.907 -1.459 0.303 1.00 95.12 83 TRP A O 1
ATOM 621 N N . GLN A 1 84 ? 7.566 0.286 0.781 1.00 97.19 84 GLN A N 1
ATOM 622 C CA . GLN A 1 84 ? 6.710 -0.428 1.724 1.00 97.19 84 GLN A CA 1
ATOM 623 C C . GLN A 1 84 ? 5.233 -0.174 1.445 1.00 97.19 84 GLN A C 1
ATOM 625 O O . GLN A 1 84 ? 4.829 0.963 1.225 1.00 97.19 84 GLN A O 1
ATOM 630 N N . LEU A 1 85 ? 4.424 -1.226 1.518 1.00 97.75 85 LEU A N 1
ATOM 631 C CA . LEU A 1 85 ? 2.979 -1.114 1.678 1.00 97.75 85 LEU A CA 1
ATOM 632 C C . LEU A 1 85 ? 2.672 -1.100 3.176 1.00 97.75 85 LEU A C 1
ATOM 634 O O . LEU A 1 85 ? 3.158 -1.966 3.906 1.00 97.75 85 LEU A O 1
ATOM 638 N N . ARG A 1 86 ? 1.885 -0.123 3.625 1.00 97.94 86 ARG A N 1
ATOM 639 C CA . ARG A 1 86 ? 1.435 0.046 5.008 1.00 97.94 86 ARG A CA 1
ATOM 640 C C . ARG A 1 86 ? -0.085 0.115 5.034 1.00 97.94 86 ARG A C 1
ATOM 642 O O . ARG A 1 86 ? -0.686 0.907 4.314 1.00 97.94 86 ARG A O 1
ATOM 649 N N . ILE A 1 87 ? -0.702 -0.718 5.861 1.00 97.31 87 ILE A N 1
ATOM 650 C CA . ILE A 1 87 ? -2.159 -0.803 5.984 1.00 97.31 87 ILE A CA 1
ATOM 651 C C . ILE A 1 87 ? -2.553 -0.263 7.352 1.00 97.31 87 ILE A C 1
ATOM 653 O O . ILE A 1 87 ? -2.041 -0.733 8.365 1.00 97.31 87 ILE A O 1
ATOM 657 N N . PHE A 1 88 ? -3.462 0.703 7.386 1.00 96.81 88 PHE A N 1
ATOM 658 C CA . PHE A 1 88 ? -3.967 1.345 8.597 1.00 96.81 88 PHE A CA 1
ATOM 659 C C . PHE A 1 88 ? -5.458 1.055 8.776 1.00 96.81 88 PHE A C 1
ATOM 661 O O . PHE A 1 88 ? -6.186 0.839 7.804 1.00 96.81 88 PHE A O 1
ATOM 668 N N . ALA A 1 89 ? -5.919 1.091 10.027 1.00 93.25 89 ALA A N 1
ATOM 669 C CA . ALA A 1 89 ? -7.347 1.089 10.323 1.00 93.25 89 ALA A CA 1
ATOM 670 C C . ALA A 1 89 ? -7.914 2.518 10.210 1.00 93.25 89 ALA A C 1
ATOM 672 O O . ALA A 1 89 ? -7.196 3.470 10.528 1.00 93.25 89 ALA A O 1
ATOM 673 N N . PRO A 1 90 ? -9.202 2.695 9.861 1.00 90.19 90 PRO A N 1
ATOM 674 C CA . PRO A 1 90 ? -9.837 4.015 9.788 1.00 90.19 90 PRO A CA 1
ATOM 675 C C . PRO A 1 90 ? -9.771 4.832 11.091 1.00 90.19 90 PRO A C 1
ATOM 677 O O . PRO A 1 90 ? -9.783 6.058 11.054 1.00 90.19 90 PRO A O 1
ATOM 680 N N . ASP A 1 91 ? -9.713 4.162 12.245 1.00 82.19 91 ASP A N 1
ATOM 681 C CA . ASP A 1 91 ? -9.731 4.752 13.589 1.00 82.19 91 ASP A CA 1
ATOM 682 C C . ASP A 1 91 ? -8.349 4.795 14.273 1.00 82.19 91 ASP A C 1
ATOM 684 O O . ASP A 1 91 ? -8.182 5.465 15.294 1.00 82.19 91 ASP A O 1
ATOM 688 N N . ARG A 1 92 ? -7.341 4.111 13.710 1.00 64.94 92 ARG A N 1
ATOM 689 C CA . ARG A 1 92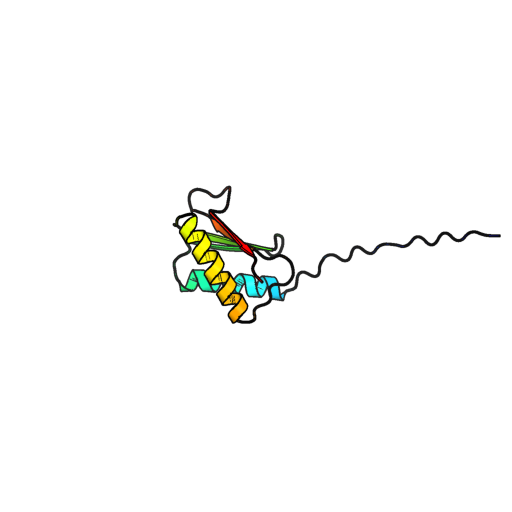 ? -5.971 4.018 14.243 1.00 64.94 92 ARG A CA 1
ATOM 690 C C . ARG A 1 92 ? -4.961 4.479 13.197 1.00 64.94 92 ARG A C 1
ATOM 692 O O . ARG A 1 92 ? -4.266 3.676 12.587 1.00 64.94 92 ARG A O 1
ATOM 699 N N . ALA A 1 93 ? -4.872 5.793 13.003 1.00 66.94 93 ALA A N 1
ATOM 700 C CA . ALA A 1 93 ? -3.977 6.389 12.007 1.00 66.94 93 ALA A CA 1
ATOM 701 C C . ALA A 1 93 ? -2.512 6.545 12.471 1.00 66.94 93 ALA A C 1
ATOM 703 O O . ALA A 1 93 ? -1.656 6.897 11.665 1.00 66.94 93 ALA A O 1
ATOM 704 N N . ALA A 1 94 ? -2.196 6.323 13.754 1.00 80.69 94 ALA A N 1
ATOM 705 C CA . ALA A 1 94 ? -0.841 6.569 14.267 1.00 80.69 94 ALA A CA 1
ATOM 706 C C . ALA A 1 94 ? 0.163 5.468 13.885 1.00 80.69 94 ALA A C 1
ATOM 708 O O . ALA A 1 94 ? 1.329 5.764 13.630 1.00 80.69 94 ALA A O 1
ATOM 709 N N . GLU A 1 95 ? -0.284 4.211 13.825 1.00 91.19 95 GLU A N 1
ATOM 710 C CA . GLU A 1 95 ? 0.562 3.056 13.526 1.00 91.19 95 GLU A CA 1
ATOM 711 C C . GLU A 1 95 ? -0.152 2.111 12.552 1.00 91.19 95 GLU A C 1
ATOM 713 O O . GLU A 1 95 ? -1.364 1.907 12.675 1.00 91.19 95 GLU A O 1
ATOM 718 N N . PRO A 1 96 ? 0.570 1.527 11.582 1.00 95.56 96 PRO A N 1
ATOM 719 C CA . PRO A 1 96 ? -0.028 0.586 10.652 1.00 95.56 96 PRO A CA 1
ATOM 720 C C . PRO A 1 96 ? -0.383 -0.729 11.358 1.00 95.56 96 PRO A C 1
ATOM 722 O O . PRO A 1 96 ? 0.383 -1.244 12.170 1.00 95.56 96 PRO A O 1
ATOM 725 N N . LEU A 1 97 ? -1.520 -1.314 10.980 1.00 95.94 97 LEU A N 1
ATOM 726 C CA . LEU A 1 97 ? -1.900 -2.682 11.332 1.00 95.94 97 LEU A CA 1
ATOM 727 C C . LEU A 1 97 ? -0.907 -3.709 10.774 1.00 95.94 97 LEU A C 1
ATOM 729 O O . LEU A 1 97 ? -0.653 -4.730 11.408 1.00 95.94 97 LEU A O 1
ATOM 733 N N . ALA A 1 98 ? -0.372 -3.438 9.581 1.00 97.44 98 ALA A N 1
ATOM 734 C CA . ALA A 1 98 ? 0.624 -4.267 8.920 1.00 97.44 98 ALA A CA 1
ATOM 735 C C . ALA A 1 98 ? 1.506 -3.433 7.988 1.00 97.44 98 ALA A C 1
ATOM 737 O O . ALA A 1 98 ? 1.061 -2.443 7.400 1.00 97.44 98 ALA A O 1
ATOM 738 N N . ALA A 1 99 ? 2.751 -3.872 7.815 1.00 97.50 99 ALA A N 1
ATOM 739 C CA . ALA A 1 99 ? 3.665 -3.317 6.829 1.00 97.50 99 ALA A CA 1
ATOM 740 C C . ALA A 1 99 ? 4.490 -4.428 6.174 1.00 97.50 99 ALA A C 1
ATOM 742 O O . ALA A 1 99 ? 4.992 -5.330 6.846 1.00 97.50 99 ALA A O 1
ATOM 743 N N . CYS A 1 100 ? 4.666 -4.351 4.859 1.00 97.38 100 CYS A N 1
ATOM 744 C CA . CYS A 1 100 ? 5.469 -5.301 4.098 1.00 97.38 100 CYS A CA 1
ATOM 745 C C . CYS A 1 100 ? 6.272 -4.588 3.008 1.00 97.38 100 CYS A C 1
ATOM 747 O O . CYS A 1 100 ? 5.898 -3.524 2.516 1.00 97.38 100 CYS A O 1
ATOM 749 N N . ALA A 1 101 ? 7.412 -5.174 2.646 1.00 95.62 101 ALA A N 1
ATOM 750 C CA . ALA A 1 101 ? 8.258 -4.645 1.584 1.00 95.62 101 ALA A CA 1
ATOM 751 C C . ALA A 1 101 ? 7.645 -4.928 0.206 1.00 95.62 101 ALA A C 1
ATOM 753 O O . ALA A 1 101 ? 7.272 -6.066 -0.079 1.00 95.62 101 ALA A O 1
ATOM 754 N N . LEU A 1 102 ? 7.631 -3.909 -0.650 1.00 92.81 102 LEU A N 1
ATOM 755 C CA . LEU A 1 102 ? 7.330 -4.032 -2.073 1.00 92.81 102 LEU A CA 1
ATOM 756 C C . LEU A 1 102 ? 8.659 -4.240 -2.808 1.00 92.81 102 LEU A C 1
ATOM 758 O O . LEU A 1 102 ? 9.562 -3.407 -2.698 1.00 92.81 102 LEU A O 1
ATOM 762 N N . ARG A 1 103 ? 8.805 -5.391 -3.468 1.00 80.19 103 ARG A N 1
ATOM 763 C CA . ARG A 1 103 ? 10.058 -5.852 -4.084 1.00 80.19 103 ARG A CA 1
ATOM 764 C C . ARG A 1 103 ? 9.911 -5.872 -5.596 1.00 80.19 103 ARG A C 1
ATOM 766 O O . ARG A 1 103 ? 8.909 -6.469 -6.043 1.00 80.19 103 ARG A O 1
#

Foldseek 3Di:
DDDDDDDDDPPPDPFPQDPLQQVLLVVLVVVCVVVVQFPDWDQDSPVLEIETEGQDALVVQAVVQVVSLVVCVVVVRDNGDWHKYFYCYPVGPPHGSDMDTRD

Radius of gyration: 18.78 Å; chains: 1; bounding box: 72×32×27 Å

Sequence (103 aa):
MRRIILATLLLHLPPVVSADGLANAYLVCDIFEKTGISTECQASNVTSTVDVILATTGEEAQQVCLVVADRMAQMGRAFGGRWQLRIFAPDRAAEPLAACALR

pLDDT: mean 85.4, std 15.74, range [39.84, 97.94]

Secondary structure (DSSP, 8-state):
------------PPP---HHHHHHHHHHHHHHHHHT-EEEEEEETTTTEEEEEES--HHHHHHHHHHHHHHHHHTT----S-EEEEEEBTTB-SS-SEEEEE-